Protein AF-A0A7V8EFT7-F1 (afdb_monomer)

Organism: Pseudomonas putida (NCBI:txid303)

Solvent-accessible surface area (backbone atoms only — not comparable to full-atom values): 5340 Å² total; per-residue (Å²): 136,88,88,76,88,84,87,60,64,40,92,85,79,65,54,61,82,50,74,46,76,48,76,38,81,76,37,45,77,57,97,88,41,72,41,67,34,39,36,39,33,34,65,81,81,64,50,74,42,76,57,80,77,84,72,75,83,72,78,76,75,78,80,77,68,86,81,80,79,78,76,85,81,80,85,132

Sequence (76 aa):
MARARLHLICGNCGCNSMWKYRIDPQGHDIDGLLCPAVFLTCGNCHTLHDIADYATEQPSQPEMPASALDAPGSGI

Mean predicted aligned error: 12.31 Å

pLDDT: mean 78.24, std 16.53, range [50.12, 97.94]

Secondary structure (DSSP, 8-state):
---PPPP---TTT---S-EEEEEEEEEEEETTEEEEEEEEEETTT--EEEE---SPPPPPPP---GGGS-------

Foldseek 3Di:
DDDDDDFDADPPPRDTPAKDKDWAQQADQDPNDRDIWIWIAGPPPRDIDIPDDPDDPDPDDPDDPPPPPDDPDDDD

Structure (mmCIF, N/CA/C/O backbone):
data_AF-A0A7V8EFT7-F1
#
_entry.id   AF-A0A7V8EFT7-F1
#
loop_
_atom_site.group_PDB
_atom_site.id
_atom_site.type_symbol
_atom_site.label_atom_id
_atom_site.label_alt_id
_atom_site.label_comp_id
_atom_site.label_asym_id
_atom_site.label_entity_id
_atom_site.label_seq_id
_atom_site.pdbx_PDB_ins_code
_atom_site.Cartn_x
_atom_site.Cartn_y
_atom_site.Cartn_z
_atom_site.occupancy
_atom_site.B_iso_or_equiv
_atom_site.auth_seq_id
_atom_site.auth_comp_id
_atom_site.auth_asym_id
_atom_site.auth_atom_id
_atom_site.pdbx_PDB_model_num
ATOM 1 N N . MET A 1 1 ? -21.900 6.743 -0.253 1.00 52.66 1 MET A N 1
ATOM 2 C CA . MET A 1 1 ? -20.444 6.506 -0.421 1.00 52.66 1 MET A CA 1
ATOM 3 C C . MET A 1 1 ? -20.002 6.926 -1.816 1.00 52.66 1 MET A C 1
ATOM 5 O O . MET A 1 1 ? -20.608 6.487 -2.787 1.00 52.66 1 MET A O 1
ATOM 9 N N . ALA A 1 2 ? -18.983 7.783 -1.927 1.00 70.81 2 ALA A N 1
ATOM 10 C CA . ALA A 1 2 ? -18.379 8.146 -3.210 1.00 70.81 2 ALA A CA 1
ATOM 11 C C . ALA A 1 2 ? -17.403 7.045 -3.658 1.00 70.81 2 ALA A C 1
ATOM 13 O O . ALA A 1 2 ? -16.600 6.569 -2.859 1.00 70.81 2 ALA A O 1
ATOM 14 N N . ARG A 1 3 ? -17.465 6.630 -4.928 1.00 69.75 3 ARG A N 1
ATOM 15 C CA . ARG A 1 3 ? -16.580 5.597 -5.487 1.00 69.75 3 ARG A CA 1
ATOM 16 C C . ARG A 1 3 ? -15.510 6.251 -6.358 1.00 69.75 3 ARG A C 1
ATOM 18 O O . ARG A 1 3 ? -15.706 6.435 -7.555 1.00 69.75 3 ARG A O 1
ATOM 25 N N . ALA A 1 4 ? -14.390 6.618 -5.743 1.00 82.81 4 ALA A N 1
ATOM 26 C CA . ALA A 1 4 ? -13.231 7.170 -6.440 1.00 82.81 4 ALA A CA 1
ATOM 27 C C . ALA A 1 4 ? -12.233 6.065 -6.819 1.00 82.81 4 ALA A C 1
ATOM 29 O O . ALA A 1 4 ? -12.118 5.046 -6.137 1.00 82.81 4 ALA A O 1
ATOM 30 N N . ARG A 1 5 ? -11.502 6.261 -7.922 1.00 86.19 5 ARG A N 1
ATOM 31 C CA . ARG A 1 5 ? -10.392 5.375 -8.299 1.00 86.19 5 ARG A CA 1
ATOM 32 C C . ARG A 1 5 ? -9.176 5.717 -7.438 1.00 86.19 5 ARG A C 1
ATOM 34 O O . ARG A 1 5 ? -8.723 6.855 -7.465 1.00 86.19 5 ARG A O 1
ATOM 41 N N . LEU A 1 6 ? -8.631 4.729 -6.732 1.00 84.06 6 LEU A N 1
ATOM 42 C CA . LEU A 1 6 ? -7.352 4.846 -6.034 1.00 84.06 6 LEU A CA 1
ATOM 43 C C . LEU A 1 6 ? -6.210 4.451 -6.980 1.00 84.06 6 LEU A C 1
ATOM 45 O O . LEU A 1 6 ? -6.257 3.388 -7.599 1.00 84.06 6 LEU A O 1
ATOM 49 N N . HIS A 1 7 ? -5.196 5.306 -7.109 1.00 90.12 7 HIS A N 1
ATOM 50 C CA . HIS A 1 7 ? -4.000 5.040 -7.910 1.00 90.12 7 HIS A CA 1
ATOM 51 C C . HIS A 1 7 ? -2.855 4.621 -6.978 1.00 90.12 7 HIS A C 1
ATOM 53 O O . HIS A 1 7 ? -2.523 5.354 -6.052 1.00 90.12 7 HIS A O 1
ATOM 59 N N . LEU A 1 8 ? -2.249 3.455 -7.225 1.00 92.00 8 LEU A N 1
ATOM 60 C CA . LEU A 1 8 ? -1.185 2.877 -6.395 1.00 92.00 8 LEU A CA 1
ATOM 61 C C . LEU A 1 8 ? 0.098 2.719 -7.215 1.00 92.00 8 LEU A C 1
ATOM 63 O O . LEU A 1 8 ? 0.088 2.077 -8.265 1.00 92.00 8 LEU A O 1
ATOM 67 N N . ILE A 1 9 ? 1.205 3.274 -6.721 1.00 95.75 9 ILE A N 1
ATOM 68 C CA . ILE A 1 9 ? 2.533 3.175 -7.341 1.00 95.75 9 ILE A CA 1
ATOM 69 C C . ILE A 1 9 ? 3.528 2.713 -6.277 1.00 95.75 9 ILE A C 1
ATOM 71 O O . ILE A 1 9 ? 3.574 3.259 -5.178 1.00 95.75 9 ILE A O 1
ATOM 75 N N . CYS A 1 10 ? 4.323 1.692 -6.595 1.00 96.75 10 CYS A N 1
ATOM 76 C CA . CYS A 1 10 ? 5.329 1.161 -5.691 1.00 96.75 10 CYS A CA 1
ATOM 77 C C . CYS A 1 10 ? 6.469 2.166 -5.583 1.00 96.75 10 CYS A C 1
ATOM 79 O O . CYS A 1 10 ? 7.209 2.366 -6.546 1.00 96.75 10 CYS A O 1
ATOM 81 N N . GLY A 1 11 ? 6.643 2.755 -4.399 1.00 93.44 11 GLY A N 1
ATOM 82 C CA . GLY A 1 11 ? 7.704 3.733 -4.147 1.00 93.44 11 GLY A CA 1
ATOM 83 C C . GLY A 1 11 ? 9.126 3.187 -4.325 1.00 93.44 11 GLY A C 1
ATOM 84 O O . GLY A 1 11 ? 10.052 3.973 -4.459 1.00 93.44 11 GLY A O 1
ATOM 85 N N . ASN A 1 12 ? 9.305 1.859 -4.360 1.00 96.50 12 ASN A N 1
ATOM 86 C CA . ASN A 1 12 ? 10.617 1.233 -4.535 1.00 96.50 12 ASN A CA 1
ATOM 87 C C . ASN A 1 12 ? 11.000 0.998 -6.009 1.00 96.50 12 ASN A C 1
ATOM 89 O O . ASN A 1 12 ? 12.134 1.251 -6.391 1.00 96.50 12 ASN A O 1
ATOM 93 N N . CYS A 1 13 ? 10.081 0.504 -6.851 1.00 97.69 13 CYS A N 1
ATOM 94 C CA . CYS A 1 13 ? 10.401 0.138 -8.245 1.00 97.69 13 CYS A CA 1
ATOM 95 C C . CYS A 1 13 ? 9.544 0.831 -9.314 1.00 97.69 13 CYS A C 1
ATOM 97 O O . CYS A 1 13 ? 9.713 0.558 -10.500 1.00 97.69 13 CYS A O 1
ATOM 99 N N . GLY A 1 14 ? 8.585 1.672 -8.922 1.00 96.69 14 GLY A N 1
ATOM 100 C CA . GLY A 1 14 ? 7.683 2.366 -9.845 1.00 96.69 14 GLY A CA 1
ATOM 101 C C . GLY A 1 14 ? 6.577 1.501 -10.466 1.00 96.69 14 GLY A C 1
ATOM 102 O O . GLY A 1 14 ? 5.784 2.009 -11.254 1.00 96.69 14 GLY A O 1
ATOM 103 N N . CYS A 1 15 ? 6.474 0.211 -10.121 1.00 97.19 15 CYS A N 1
ATOM 104 C CA . CYS A 1 15 ? 5.382 -0.647 -10.594 1.00 97.19 15 CYS A CA 1
ATOM 105 C C . CYS A 1 15 ? 4.015 -0.122 -10.118 1.00 97.19 15 CYS A C 1
ATOM 107 O O . CYS A 1 15 ? 3.867 0.256 -8.957 1.00 97.19 15 CYS A O 1
ATOM 109 N N . ASN A 1 16 ? 3.009 -0.125 -10.995 1.00 96.12 16 ASN A N 1
ATOM 110 C CA . ASN A 1 16 ? 1.679 0.434 -10.721 1.00 96.12 16 ASN A CA 1
ATOM 111 C C . ASN A 1 16 ? 0.512 -0.538 -10.978 1.00 96.12 16 ASN A C 1
ATOM 113 O O . ASN A 1 16 ? -0.648 -0.158 -10.836 1.00 96.12 16 ASN A O 1
ATOM 117 N N . SER A 1 17 ? 0.800 -1.782 -11.360 1.00 95.62 17 SER A N 1
ATOM 118 C CA . SER A 1 17 ? -0.210 -2.738 -11.833 1.00 95.62 17 SER A CA 1
ATOM 119 C C . SER A 1 17 ? -0.175 -4.091 -11.123 1.00 95.62 17 SER A C 1
ATOM 121 O O . SER A 1 17 ? -1.167 -4.815 -11.149 1.00 95.62 17 SER A O 1
ATOM 123 N N . MET A 1 18 ? 0.935 -4.442 -10.467 1.00 96.50 18 MET A N 1
ATOM 124 C CA . MET A 1 18 ? 1.124 -5.748 -9.835 1.00 96.50 18 MET A CA 1
ATOM 125 C C . MET A 1 18 ? 1.046 -5.611 -8.317 1.00 96.50 18 MET A C 1
ATOM 127 O O . MET A 1 18 ? 2.050 -5.332 -7.665 1.00 96.50 18 MET A O 1
ATOM 131 N N . TRP A 1 19 ? -0.138 -5.837 -7.753 1.00 96.00 19 TRP A N 1
ATOM 132 C CA . TRP A 1 19 ? -0.382 -5.693 -6.319 1.00 96.00 19 TRP A CA 1
ATOM 133 C C . TRP A 1 19 ? -1.086 -6.914 -5.737 1.00 96.00 19 TRP A C 1
ATOM 135 O O . TRP A 1 19 ? -2.015 -7.459 -6.333 1.00 96.00 19 TRP A O 1
ATOM 145 N N . LYS A 1 20 ? -0.652 -7.321 -4.546 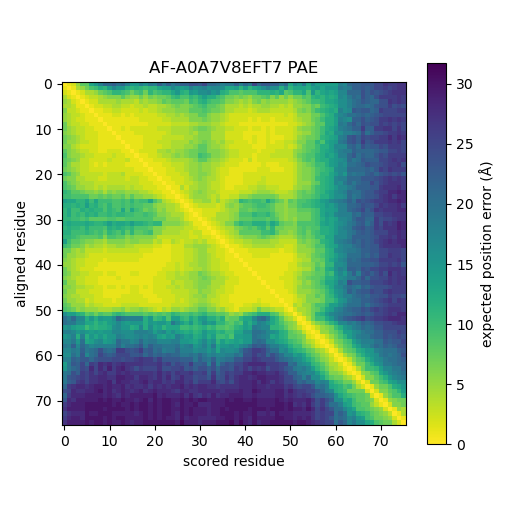1.00 96.62 20 LYS A N 1
ATOM 146 C CA . LYS A 1 20 ? -1.377 -8.235 -3.655 1.00 96.62 20 LYS A CA 1
ATOM 147 C C . LYS A 1 20 ? -1.616 -7.514 -2.335 1.00 96.62 20 LYS A C 1
ATOM 149 O O . LYS A 1 20 ? -0.788 -6.693 -1.951 1.00 96.62 20 LYS A O 1
ATOM 154 N N . TYR A 1 21 ? -2.706 -7.828 -1.643 1.00 94.56 21 TYR A N 1
ATOM 155 C CA . TYR A 1 21 ? -2.987 -7.262 -0.327 1.00 94.56 21 TYR A CA 1
ATOM 156 C C . TYR A 1 21 ? -3.263 -8.355 0.705 1.00 94.56 21 TYR A C 1
ATOM 158 O O . TYR A 1 21 ? -3.725 -9.446 0.360 1.00 94.56 21 TYR A O 1
ATOM 166 N N . ARG A 1 22 ? -2.983 -8.047 1.971 1.00 93.69 22 ARG A N 1
ATOM 167 C CA . ARG A 1 22 ? -3.345 -8.853 3.139 1.00 93.69 22 ARG A CA 1
ATOM 168 C C . ARG A 1 22 ? -3.810 -7.917 4.246 1.00 93.69 22 ARG A C 1
ATOM 170 O O . ARG A 1 22 ? -3.147 -6.923 4.512 1.00 93.69 22 ARG A O 1
ATOM 177 N N . ILE A 1 23 ? -4.909 -8.270 4.900 1.00 91.19 23 ILE A N 1
ATOM 178 C CA . ILE A 1 23 ? -5.370 -7.595 6.114 1.00 91.19 23 ILE A CA 1
ATOM 179 C C . ILE A 1 23 ? -4.922 -8.440 7.302 1.00 91.19 23 ILE A C 1
ATOM 181 O O . ILE A 1 23 ? -5.143 -9.653 7.304 1.00 91.19 23 ILE A O 1
ATOM 185 N N . ASP A 1 24 ? -4.281 -7.812 8.277 1.00 88.25 24 ASP A N 1
ATOM 186 C CA . ASP A 1 24 ? -4.025 -8.402 9.582 1.00 88.25 24 ASP A CA 1
ATOM 187 C C . ASP A 1 24 ? -5.079 -7.889 10.574 1.00 88.25 24 ASP A C 1
ATOM 189 O O . ASP A 1 24 ? -5.049 -6.712 10.941 1.00 88.25 24 ASP A O 1
ATOM 193 N N . PRO A 1 25 ? -6.039 -8.740 10.982 1.00 82.19 25 PRO A N 1
ATOM 194 C CA . PRO A 1 25 ? -7.117 -8.339 11.876 1.00 82.19 25 PRO A CA 1
ATOM 195 C C . PRO A 1 25 ? -6.651 -8.149 13.320 1.00 82.19 25 PRO A C 1
ATOM 197 O O . PRO A 1 25 ? -7.370 -7.515 14.087 1.00 82.19 25 PRO A O 1
ATOM 200 N N . GLN A 1 26 ? -5.496 -8.708 13.707 1.00 83.38 26 GLN A N 1
ATOM 201 C CA . GLN A 1 26 ? -4.909 -8.410 15.013 1.00 83.38 26 GLN A CA 1
ATOM 202 C C . GLN A 1 26 ? -4.321 -7.006 15.014 1.00 83.38 26 GLN A C 1
ATOM 204 O O . GLN A 1 26 ? -4.381 -6.334 16.035 1.00 83.38 26 GLN A O 1
ATOM 209 N N . GLY A 1 27 ? -3.861 -6.539 13.854 1.00 79.38 27 GLY A N 1
ATOM 210 C CA . GLY A 1 27 ? -3.487 -5.153 13.681 1.00 79.38 27 GLY A CA 1
ATOM 211 C C . GLY A 1 27 ? -2.246 -4.760 14.468 1.00 79.38 27 GLY A C 1
ATOM 212 O O . GLY A 1 27 ? -1.528 -5.604 15.007 1.00 79.38 27 GLY A O 1
ATOM 213 N N . HIS A 1 28 ? -1.972 -3.462 14.491 1.00 78.62 28 HIS A N 1
ATOM 214 C CA . HIS A 1 28 ? -0.860 -2.880 15.234 1.00 78.62 28 HIS A CA 1
ATOM 215 C C . HIS A 1 28 ? -1.407 -1.997 16.356 1.00 78.62 28 HIS A C 1
ATOM 217 O O . HIS A 1 28 ? -2.465 -1.383 16.214 1.00 78.62 28 HIS A O 1
ATOM 223 N N . ASP A 1 29 ? -0.677 -1.938 17.467 1.00 79.31 29 ASP A N 1
ATOM 224 C CA . ASP A 1 29 ? -0.937 -0.962 18.521 1.00 79.31 29 ASP A CA 1
ATOM 225 C C . ASP A 1 29 ? -0.487 0.423 18.032 1.00 79.31 29 ASP A C 1
ATOM 227 O O . ASP A 1 29 ? 0.690 0.631 17.720 1.00 79.31 29 ASP A O 1
ATOM 231 N N . ILE A 1 30 ? -1.443 1.344 17.920 1.00 75.75 30 ILE A N 1
ATOM 232 C CA . ILE A 1 30 ? -1.222 2.756 17.622 1.00 75.75 30 ILE A CA 1
ATOM 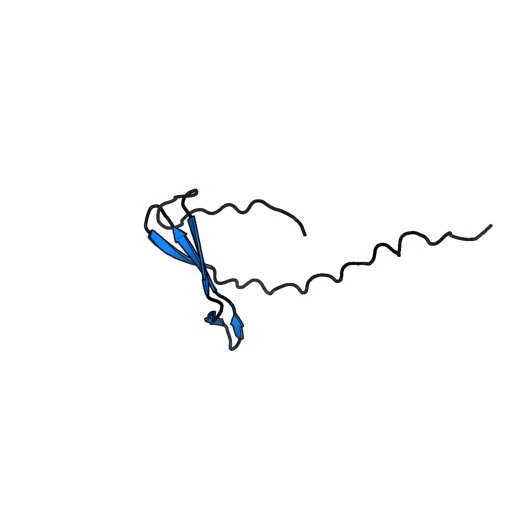233 C C . ILE A 1 30 ? -1.786 3.542 18.807 1.00 75.75 30 ILE A C 1
ATOM 235 O O . ILE A 1 30 ? -3.000 3.643 18.972 1.00 75.75 30 ILE A O 1
ATOM 239 N N . ASP A 1 31 ? -0.902 4.073 19.652 1.00 76.00 31 ASP A N 1
ATOM 240 C CA . ASP A 1 31 ? -1.252 4.856 20.846 1.00 76.00 31 ASP A CA 1
ATOM 241 C C . ASP A 1 31 ? -2.226 4.146 21.814 1.00 76.00 31 ASP A C 1
ATOM 243 O O . ASP A 1 31 ? -3.099 4.768 22.425 1.00 76.00 31 ASP A O 1
ATOM 247 N N . GLY A 1 32 ? -2.075 2.829 21.983 1.00 75.19 32 GLY A N 1
ATOM 248 C CA . GLY A 1 32 ? -2.906 1.996 22.856 1.00 75.19 32 GLY A CA 1
ATOM 249 C C . GLY A 1 32 ? -4.197 1.492 22.207 1.00 75.19 32 GLY A C 1
ATOM 250 O O . GLY A 1 32 ? -5.007 0.853 22.886 1.00 75.19 32 GLY A O 1
ATOM 251 N N . LEU A 1 33 ? -4.408 1.763 20.915 1.00 75.06 33 LEU A N 1
ATOM 252 C CA . LEU A 1 33 ? -5.527 1.250 20.129 1.00 75.06 33 LEU A CA 1
ATOM 253 C C . LEU A 1 33 ? -5.031 0.203 19.123 1.00 75.06 33 LEU A C 1
ATOM 255 O O . LEU A 1 33 ? -4.175 0.482 18.289 1.00 75.06 33 LEU A O 1
ATOM 259 N N . LEU A 1 34 ? -5.594 -1.006 19.184 1.00 78.75 34 LEU A N 1
ATOM 260 C CA . LEU A 1 34 ? -5.344 -2.062 18.200 1.00 78.75 34 LEU A CA 1
ATOM 261 C C . LEU A 1 34 ? -6.159 -1.791 16.932 1.00 78.75 34 LEU A C 1
ATOM 263 O O . LEU A 1 34 ? -7.375 -1.998 16.909 1.00 78.75 34 LEU A O 1
ATOM 267 N N . CYS A 1 35 ? -5.475 -1.343 15.882 1.00 79.88 35 CYS A N 1
ATOM 268 C CA . CYS A 1 35 ? -6.074 -1.033 14.586 1.00 79.88 35 CYS A CA 1
ATOM 269 C C . CYS A 1 35 ? -5.680 -2.093 13.550 1.00 79.88 35 CYS A C 1
ATOM 271 O O . CYS A 1 35 ? -4.483 -2.363 13.413 1.00 79.88 35 CYS A O 1
ATOM 273 N N . PRO A 1 36 ? -6.631 -2.675 12.789 1.00 82.75 36 PRO A N 1
ATOM 274 C CA . PRO A 1 36 ? -6.316 -3.607 11.709 1.00 82.75 36 PRO A CA 1
ATOM 275 C C . PRO A 1 36 ? -5.274 -3.028 10.748 1.00 82.75 36 PRO A C 1
ATOM 277 O O . PRO A 1 36 ? -5.397 -1.886 10.309 1.00 82.75 36 PRO A O 1
ATOM 280 N N . ALA A 1 37 ? -4.270 -3.827 10.395 1.0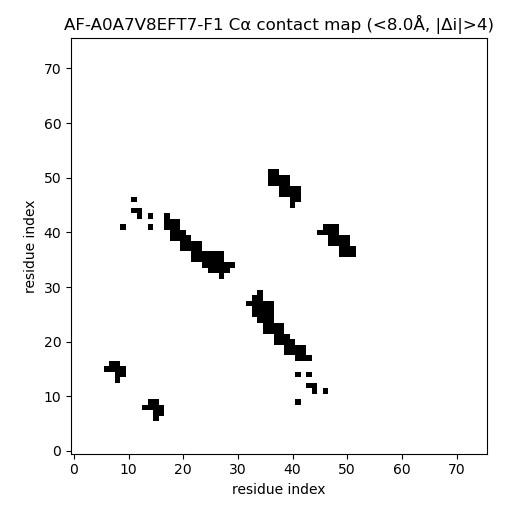0 86.38 37 ALA A N 1
ATOM 281 C CA . ALA A 1 37 ? -3.193 -3.393 9.512 1.00 86.38 37 ALA A CA 1
ATOM 282 C C . ALA A 1 37 ? -3.435 -3.897 8.085 1.00 86.38 37 ALA A C 1
ATOM 284 O O . ALA A 1 37 ? -3.841 -5.046 7.870 1.00 86.38 37 ALA A O 1
ATOM 285 N N . VAL A 1 38 ? -3.172 -3.049 7.089 1.00 89.94 38 VAL A N 1
ATOM 286 C CA . VAL A 1 38 ? -3.297 -3.408 5.672 1.00 89.94 38 VAL A CA 1
ATOM 287 C C . VAL A 1 38 ? -1.921 -3.426 5.034 1.00 89.94 38 VAL A C 1
ATOM 289 O O . VAL A 1 38 ? -1.264 -2.402 4.877 1.00 89.94 38 VAL A O 1
ATOM 292 N N . PHE A 1 39 ? -1.517 -4.603 4.578 1.00 92.00 39 PHE A N 1
ATOM 293 C CA . PHE A 1 39 ? -0.256 -4.794 3.885 1.00 92.00 39 PHE A CA 1
ATOM 294 C C . PHE A 1 39 ? -0.472 -4.903 2.382 1.00 92.00 39 PHE A C 1
ATOM 296 O O . PHE A 1 39 ? -1.297 -5.696 1.921 1.00 92.00 39 PHE A O 1
ATOM 303 N N . LEU A 1 40 ? 0.331 -4.172 1.612 1.00 95.44 40 LEU A N 1
ATOM 304 C CA . LEU A 1 40 ? 0.429 -4.306 0.163 1.00 95.44 40 LEU A CA 1
ATOM 305 C C . LEU A 1 40 ? 1.775 -4.904 -0.227 1.00 95.44 40 LEU A C 1
ATOM 307 O O . LEU A 1 40 ? 2.829 -4.401 0.144 1.00 95.44 40 LEU A O 1
ATOM 311 N N . THR A 1 41 ? 1.763 -5.949 -1.043 1.00 97.12 41 THR A N 1
ATOM 312 C CA . THR A 1 41 ? 2.977 -6.507 -1.642 1.00 97.12 41 THR A CA 1
ATOM 313 C C . THR A 1 41 ? 3.042 -6.129 -3.114 1.00 97.12 41 THR A C 1
ATOM 315 O O . THR A 1 41 ? 2.137 -6.459 -3.888 1.00 97.12 41 THR A O 1
ATOM 318 N N . CYS A 1 42 ? 4.133 -5.476 -3.516 1.00 97.88 42 CYS A N 1
ATOM 319 C CA . CYS A 1 42 ? 4.437 -5.245 -4.923 1.00 97.88 42 CYS A CA 1
ATOM 320 C C . CYS A 1 42 ? 4.790 -6.578 -5.594 1.00 97.88 42 CYS A C 1
ATOM 322 O O . CYS A 1 4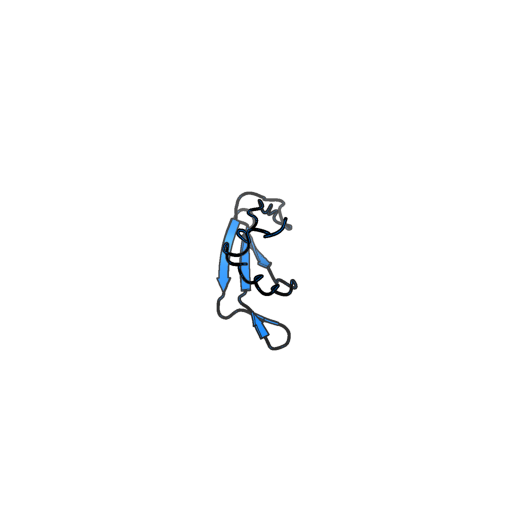2 ? 5.729 -7.263 -5.194 1.00 97.88 42 CYS A O 1
ATOM 324 N N . GLY A 1 43 ? 4.059 -6.955 -6.637 1.00 97.38 43 GLY A N 1
ATOM 325 C CA . GLY A 1 43 ? 4.288 -8.201 -7.365 1.00 97.38 43 GLY A CA 1
ATOM 326 C C . GLY A 1 43 ? 5.536 -8.190 -8.249 1.00 97.38 43 GLY A C 1
ATOM 327 O O . GLY A 1 43 ? 5.957 -9.260 -8.669 1.00 97.38 43 GLY A O 1
ATOM 328 N N . ASN A 1 44 ? 6.112 -7.013 -8.527 1.00 97.94 44 ASN A N 1
ATOM 329 C CA . ASN A 1 44 ? 7.313 -6.881 -9.353 1.00 97.94 44 ASN A CA 1
ATOM 330 C C . ASN A 1 44 ? 8.606 -7.019 -8.536 1.00 97.94 44 ASN A C 1
ATOM 332 O O . 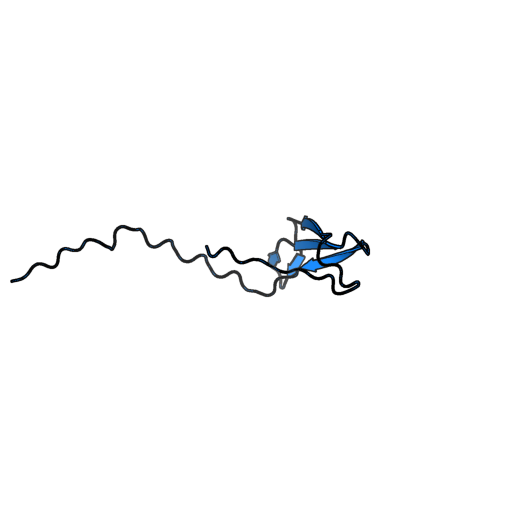ASN A 1 44 ? 9.446 -7.854 -8.839 1.00 97.94 44 ASN A O 1
ATOM 336 N N . CYS A 1 45 ? 8.772 -6.201 -7.493 1.00 97.94 45 CYS A N 1
ATOM 337 C CA . CYS A 1 45 ? 9.999 -6.177 -6.688 1.00 97.94 45 CYS A CA 1
ATOM 338 C C . CYS A 1 45 ? 9.842 -6.819 -5.305 1.00 97.94 45 CYS A C 1
ATOM 340 O O . CYS A 1 45 ? 10.762 -6.746 -4.497 1.00 97.94 45 CYS A O 1
ATOM 342 N N . HIS A 1 46 ? 8.672 -7.390 -5.005 1.00 97.12 46 HIS A N 1
ATOM 343 C CA . HIS A 1 46 ? 8.350 -8.057 -3.738 1.00 97.12 46 HIS A CA 1
ATOM 344 C C . HIS A 1 46 ? 8.412 -7.176 -2.484 1.00 97.12 46 HIS A C 1
ATOM 346 O O . HIS A 1 46 ? 8.276 -7.685 -1.374 1.00 97.12 46 HIS A O 1
ATOM 352 N N . THR A 1 47 ? 8.553 -5.857 -2.640 1.00 96.38 47 THR A N 1
ATOM 353 C CA . THR A 1 47 ? 8.506 -4.919 -1.515 1.00 96.38 47 THR A CA 1
ATOM 354 C C . THR A 1 47 ? 7.160 -5.026 -0.806 1.00 96.38 47 THR A C 1
ATOM 356 O O . THR A 1 47 ? 6.105 -4.935 -1.441 1.00 96.38 47 THR A O 1
ATOM 359 N N . LEU A 1 48 ? 7.220 -5.221 0.510 1.00 94.81 48 LEU A N 1
ATOM 360 C CA . LEU A 1 48 ? 6.080 -5.159 1.411 1.00 94.81 48 LEU A CA 1
ATOM 361 C C . LEU A 1 48 ? 5.924 -3.716 1.894 1.00 94.81 48 LEU A C 1
ATOM 363 O O . LEU A 1 48 ? 6.865 -3.129 2.421 1.00 94.81 48 LEU A O 1
ATOM 367 N N . HIS A 1 49 ? 4.741 -3.160 1.694 1.00 91.88 49 HIS A N 1
ATOM 368 C CA . HIS A 1 49 ? 4.335 -1.856 2.183 1.00 91.88 49 HIS A CA 1
ATOM 369 C C . HIS A 1 49 ? 3.284 -2.059 3.271 1.00 91.88 49 HIS A C 1
ATOM 371 O O . HIS A 1 49 ? 2.340 -2.826 3.080 1.00 91.88 49 HIS A O 1
ATOM 377 N N . ASP A 1 50 ? 3.457 -1.369 4.389 1.00 88.81 50 ASP A N 1
ATOM 378 C CA . ASP A 1 50 ? 2.452 -1.240 5.436 1.00 88.81 50 ASP A CA 1
ATOM 379 C C . ASP A 1 50 ? 1.681 0.064 5.200 1.00 88.81 50 ASP A C 1
ATOM 381 O O . ASP A 1 50 ? 2.294 1.130 5.079 1.00 88.81 50 ASP A O 1
ATOM 385 N N . ILE A 1 51 ? 0.360 -0.026 5.053 1.00 84.75 51 ILE A N 1
ATOM 386 C CA . ILE A 1 51 ? -0.515 1.144 5.031 1.00 84.75 51 ILE A CA 1
ATOM 387 C C . ILE A 1 51 ? -0.966 1.378 6.470 1.00 84.75 51 ILE A C 1
ATOM 389 O O . ILE A 1 51 ? -2.023 0.907 6.887 1.00 84.75 51 ILE A O 1
ATOM 393 N N . ALA A 1 52 ? -0.158 2.128 7.213 1.00 70.31 52 ALA A N 1
ATOM 394 C CA . ALA A 1 52 ? -0.588 2.723 8.466 1.00 70.31 52 ALA A CA 1
ATOM 395 C C . ALA A 1 52 ? -1.438 3.958 8.138 1.00 70.31 52 ALA A C 1
ATOM 397 O O . ALA A 1 52 ? -0.941 4.919 7.542 1.00 70.31 52 ALA A O 1
ATOM 398 N N . ASP A 1 53 ? -2.726 3.913 8.470 1.00 61.53 53 ASP A N 1
ATOM 399 C CA . ASP A 1 53 ? -3.611 5.061 8.313 1.00 61.53 53 ASP A CA 1
ATOM 400 C C . ASP A 1 53 ? -3.514 5.951 9.561 1.00 61.53 53 ASP A C 1
ATOM 402 O O . ASP A 1 53 ? -3.802 5.511 10.671 1.00 61.53 53 ASP A O 1
ATOM 406 N N . TYR A 1 54 ? -3.082 7.203 9.386 1.00 57.66 54 TYR A N 1
ATOM 407 C CA . TYR A 1 54 ? -3.208 8.241 10.418 1.00 57.66 54 TYR A CA 1
ATOM 408 C C . TYR A 1 54 ? -4.505 9.045 10.249 1.00 57.66 54 TYR A C 1
ATOM 410 O O . TYR A 1 54 ? -4.758 9.978 11.016 1.00 57.66 54 TYR A O 1
ATOM 418 N N . ALA A 1 55 ? -5.318 8.748 9.228 1.00 57.66 55 ALA A N 1
ATOM 419 C CA . ALA A 1 55 ? -6.622 9.362 9.090 1.00 57.66 55 ALA A CA 1
ATOM 420 C C . ALA A 1 55 ? -7.534 8.833 10.195 1.00 57.66 55 ALA A C 1
ATOM 422 O O . ALA A 1 55 ? -7.769 7.637 10.340 1.00 57.66 55 ALA A O 1
ATOM 423 N N . THR A 1 56 ? -8.067 9.753 10.988 1.00 55.78 56 THR A N 1
ATOM 424 C CA . THR A 1 56 ? -9.133 9.429 11.926 1.00 55.78 56 THR A CA 1
ATOM 425 C C . THR A 1 56 ? -10.342 8.960 11.124 1.00 55.78 56 THR A C 1
ATOM 427 O O . THR A 1 56 ? -10.805 9.689 10.240 1.00 55.78 56 THR A O 1
ATOM 430 N N . GLU A 1 57 ? -10.863 7.767 11.423 1.00 58.53 57 GLU A N 1
ATOM 431 C CA . GLU A 1 57 ? -12.150 7.333 10.884 1.00 58.53 57 GLU A CA 1
ATOM 432 C C . GLU A 1 57 ? -13.184 8.422 11.192 1.00 58.53 57 GLU A C 1
ATOM 434 O O . GLU A 1 57 ? -13.455 8.736 12.353 1.00 58.53 57 GLU A O 1
ATOM 439 N N . GLN A 1 58 ? -13.746 9.055 10.159 1.00 54.00 58 GLN A N 1
ATOM 440 C CA . GLN A 1 58 ? -14.898 9.913 10.390 1.00 54.00 58 GLN A CA 1
ATOM 441 C C . GLN A 1 58 ? -16.080 9.006 10.728 1.00 54.00 58 GLN A C 1
ATOM 443 O O . GLN A 1 58 ? -16.326 8.052 9.982 1.00 54.00 58 GLN A O 1
ATOM 448 N N . PRO A 1 59 ? -16.836 9.289 11.805 1.00 52.69 59 PRO A N 1
ATOM 449 C CA . PRO A 1 59 ? -18.067 8.565 12.061 1.00 52.69 59 PRO A CA 1
ATOM 450 C C . PRO A 1 59 ? -18.936 8.665 10.808 1.00 52.69 59 PRO A C 1
ATOM 452 O O . PRO A 1 59 ? -19.148 9.759 10.275 1.00 52.69 59 PRO A O 1
ATOM 455 N N . SER A 1 60 ? -19.393 7.516 10.305 1.00 59.84 60 SER A N 1
ATOM 456 C CA . SER A 1 60 ? -20.300 7.463 9.162 1.00 59.84 60 SER A CA 1
ATOM 457 C C . SER A 1 60 ? -21.456 8.422 9.428 1.00 59.84 60 SER A C 1
ATOM 459 O O . SER A 1 60 ? -22.134 8.277 10.448 1.00 59.84 60 SER A O 1
ATOM 461 N N . GLN A 1 61 ? -21.660 9.417 8.556 1.00 53.44 61 GLN A N 1
ATOM 462 C CA . GLN A 1 61 ? -22.812 10.305 8.691 1.00 53.44 61 GLN A CA 1
ATOM 463 C C . GLN A 1 61 ? -24.071 9.434 8.798 1.00 53.44 61 GLN A C 1
ATOM 465 O O . GLN A 1 61 ? -24.218 8.521 7.978 1.00 53.44 61 GLN A O 1
ATOM 470 N N . PRO A 1 62 ? -24.950 9.665 9.790 1.00 55.81 62 PRO A N 1
ATOM 471 C CA . PRO A 1 62 ? -26.206 8.942 9.854 1.00 55.81 62 PRO A CA 1
ATOM 472 C C . PRO A 1 62 ? -26.932 9.154 8.528 1.00 55.81 62 PRO A C 1
ATOM 474 O O . PRO A 1 62 ? -27.062 10.287 8.056 1.00 55.81 62 PRO A O 1
ATOM 477 N N . GLU A 1 63 ? -27.338 8.055 7.899 1.00 60.16 63 GLU A N 1
ATOM 478 C CA . GLU A 1 63 ? -28.133 8.096 6.681 1.00 60.16 63 GLU A CA 1
ATOM 479 C C . GLU A 1 63 ? -29.393 8.907 6.991 1.00 60.16 63 GLU A C 1
ATOM 481 O O . GLU A 1 63 ? -30.241 8.485 7.776 1.00 60.16 63 GLU A O 1
ATOM 486 N N . MET A 1 64 ? -29.486 10.117 6.434 1.00 56.41 64 MET A N 1
ATOM 487 C CA . MET A 1 64 ? -30.692 10.929 6.536 1.00 56.41 64 MET A CA 1
ATOM 488 C C . MET A 1 64 ? -31.826 10.125 5.887 1.00 56.41 64 MET A C 1
ATOM 490 O O . MET A 1 64 ? -31.735 9.836 4.688 1.00 56.41 64 MET A O 1
ATOM 494 N N . PRO A 1 65 ? -32.876 9.726 6.628 1.00 60.16 65 PRO A N 1
ATOM 495 C CA . PRO A 1 65 ? -33.970 8.973 6.041 1.00 60.16 65 PRO A CA 1
ATOM 496 C C . PRO A 1 65 ? -34.664 9.830 4.978 1.00 60.16 65 PRO A C 1
ATOM 498 O O . PRO A 1 65 ? -34.893 11.025 5.166 1.00 60.16 65 PRO A O 1
ATOM 501 N N . ALA A 1 66 ? -35.031 9.200 3.861 1.00 61.09 66 ALA A N 1
ATOM 502 C CA . ALA A 1 66 ? -35.651 9.836 2.694 1.00 61.09 66 ALA A CA 1
ATOM 503 C C . ALA A 1 66 ? -37.015 10.513 2.970 1.00 61.09 66 ALA A C 1
ATOM 505 O O . ALA A 1 66 ? -37.606 11.103 2.072 1.00 61.09 66 ALA A O 1
ATOM 506 N N . SER A 1 67 ? -37.525 10.447 4.200 1.00 61.31 67 SER A N 1
ATOM 507 C CA . SER A 1 67 ? -38.850 10.917 4.609 1.00 61.31 67 SER A CA 1
ATOM 508 C C . SER A 1 67 ? -38.953 12.426 4.882 1.00 61.31 67 SER A C 1
ATOM 510 O O . SER A 1 67 ? -40.000 12.879 5.329 1.00 61.31 67 SER A O 1
ATOM 512 N N . ALA A 1 68 ? -37.900 13.216 4.646 1.00 57.53 68 ALA A N 1
ATOM 513 C CA . ALA A 1 68 ? -37.903 14.665 4.896 1.00 57.53 68 ALA A CA 1
ATOM 514 C C . ALA A 1 68 ? -38.311 15.532 3.681 1.00 57.53 68 ALA A C 1
ATOM 516 O O . ALA A 1 68 ? -38.194 16.753 3.752 1.00 57.53 68 ALA A O 1
ATOM 517 N N . LEU A 1 69 ? -38.767 14.935 2.570 1.00 57.25 69 LEU A N 1
ATOM 518 C CA . LEU A 1 69 ? -39.086 15.661 1.329 1.00 57.25 69 LEU A CA 1
ATOM 519 C C . LEU A 1 69 ? -40.566 16.033 1.125 1.00 57.25 69 LEU A C 1
ATOM 521 O O . LEU A 1 69 ? -40.841 16.793 0.204 1.00 57.25 69 LEU A O 1
ATOM 525 N N . ASP A 1 70 ? -41.497 15.622 1.991 1.00 57.00 70 ASP A N 1
ATOM 526 C CA . ASP A 1 70 ? -42.926 15.930 1.815 1.00 57.00 70 ASP A CA 1
ATOM 527 C C . ASP A 1 70 ? -43.535 16.609 3.051 1.00 57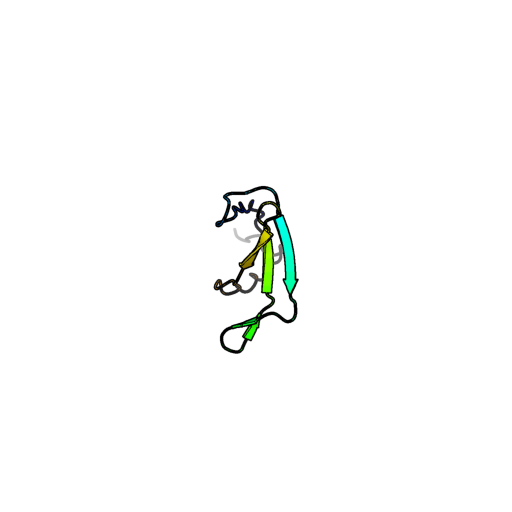.00 70 ASP A C 1
ATOM 529 O O . ASP A 1 70 ? -44.237 15.994 3.854 1.00 57.00 70 ASP A O 1
ATOM 533 N N . ALA A 1 71 ? -43.298 17.913 3.197 1.00 60.38 71 ALA A N 1
ATOM 534 C CA . ALA A 1 71 ? -44.187 18.775 3.970 1.00 60.38 71 ALA A CA 1
ATOM 535 C C . ALA A 1 71 ? -44.973 19.657 2.984 1.00 60.38 71 ALA A C 1
ATOM 537 O O . ALA A 1 71 ? -44.387 20.577 2.407 1.00 60.38 71 ALA A O 1
ATOM 538 N N . PRO A 1 72 ? -46.280 19.419 2.757 1.00 54.50 72 PRO A N 1
ATOM 539 C CA . PRO A 1 72 ? -47.105 20.387 2.052 1.00 54.50 72 PRO A CA 1
ATOM 540 C C . PRO A 1 72 ? -47.240 21.632 2.935 1.00 54.50 72 PRO A C 1
ATOM 542 O O . PRO A 1 72 ? -47.864 21.605 3.996 1.00 54.50 72 PRO A O 1
ATOM 545 N N . GLY A 1 73 ? -46.616 22.728 2.505 1.00 56.12 73 GLY A N 1
ATOM 546 C CA . GLY A 1 73 ? -46.853 24.046 3.074 1.00 56.12 73 GLY A CA 1
ATOM 547 C C . GLY A 1 73 ? -48.304 24.460 2.832 1.00 56.12 73 GLY A C 1
ATOM 548 O O . GLY A 1 73 ? -48.695 24.734 1.701 1.00 56.12 73 GLY A O 1
ATOM 549 N N . SER A 1 74 ? -49.090 24.484 3.905 1.00 58.47 74 SER A N 1
ATOM 550 C CA . SER A 1 74 ? -50.399 25.133 3.983 1.00 58.47 74 SER A CA 1
ATOM 551 C C . SER A 1 74 ? -50.273 26.664 3.981 1.00 58.47 74 SER A C 1
ATOM 553 O O . SER A 1 74 ? -49.390 27.205 4.646 1.00 58.47 74 SER A O 1
ATOM 555 N N . GLY A 1 75 ? -51.235 27.342 3.344 1.00 55.19 75 GLY A N 1
ATOM 556 C CA . GLY A 1 75 ? -51.498 28.791 3.433 1.00 55.19 75 GLY 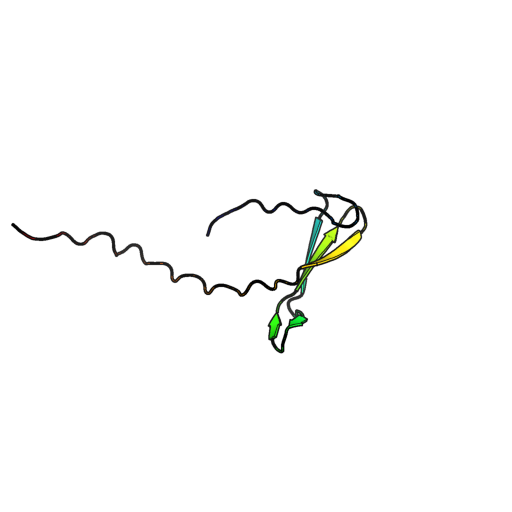A CA 1
ATOM 557 C C . GLY A 1 75 ? -51.175 29.500 2.116 1.00 55.19 75 GLY A C 1
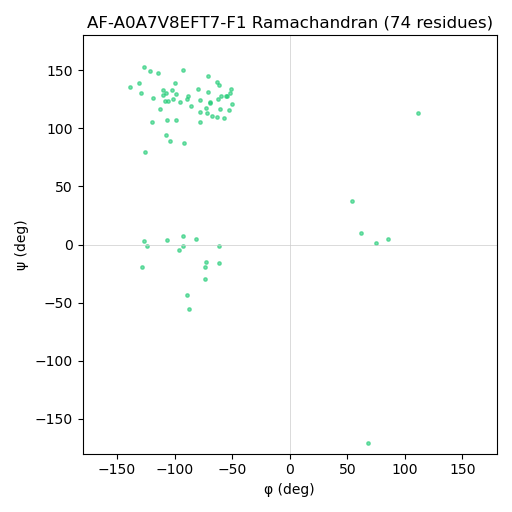ATOM 558 O O . GLY A 1 75 ? -50.018 29.528 1.714 1.00 55.19 75 GLY A O 1
ATOM 559 N N . ILE A 1 76 ? -52.130 30.053 1.366 1.00 50.12 76 ILE A N 1
ATOM 560 C CA . ILE A 1 76 ? -53.320 30.850 1.729 1.00 50.12 76 ILE A CA 1
ATOM 561 C C . ILE A 1 7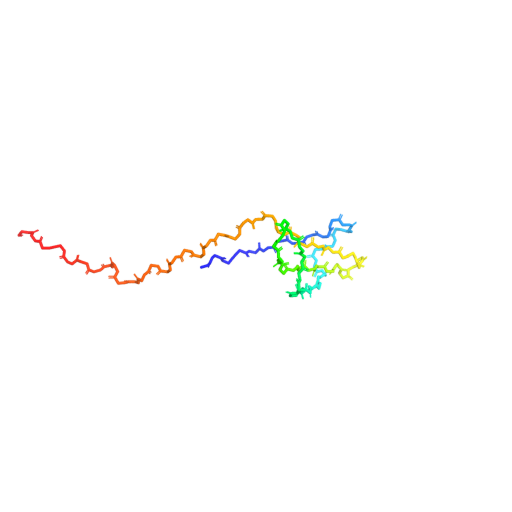6 ? -54.423 30.634 0.691 1.00 50.12 76 ILE A C 1
ATOM 563 O O . ILE A 1 76 ? -54.068 30.532 -0.505 1.00 50.12 76 ILE A O 1
#

Radius of gyration: 21.18 Å; Cα contacts (8 Å, |Δi|>4): 82; chains: 1; bounding box: 64×40×35 Å

Nearest PDB structures (foldseek):
  6l4n-assembly1_A  TM=4.571E-01  e=8.982E+00  Dioscoreophyllum cumminsii
  5cuy-assembly1_C  TM=3.957E-01  e=6.595E+00  Trypanosoma brucei brucei TREU927
  5cuy-assembly1_B  TM=3.831E-01  e=8.444E+00  Trypanosoma brucei brucei TREU927